Protein AF-A0A964J7B5-F1 (afdb_monomer)

Secondary structure (DSSP, 8-state):
--SPPPHHHHHHHHHHHTSGGGTT--S-----SSSS--

Sequence (38 aa):
MGRIVQPDEIANAALFQLSDEAYFVTGSVLTVDG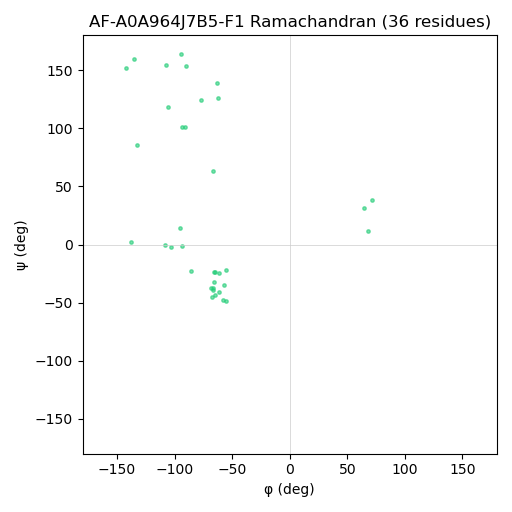ERTA

Solvent-accessible surface area (backbone atoms only — not compar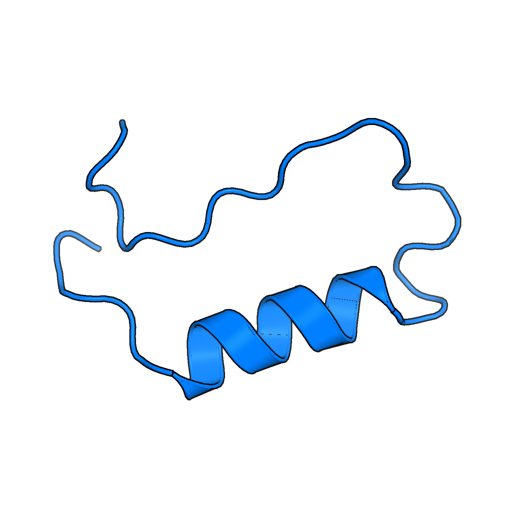able to full-atom values): 2588 Å² total; per-residue (Å²): 104,91,45,84,61,52,73,66,61,50,48,50,54,51,48,44,67,73,34,79,90,27,76,84,71,70,100,73,84,86,87,81,55,28,69,72,86,114

Radius of gyration: 11.11 Å; Cα contacts (8 Å, |Δi|>4): 21; chains: 1; bounding box: 27×12×26 Å

Mean predicted aligned error: 3.34 Å

pLDDT: mean 93.18, std 7.65, range [65.06, 98.5]

Structure (mmCIF, N/CA/C/O backbone):
data_AF-A0A964J7B5-F1
#
_entry.id   AF-A0A964J7B5-F1
#
loop_
_atom_site.group_PDB
_atom_site.id
_atom_site.type_symbol
_atom_site.label_atom_id
_atom_site.label_alt_id
_atom_site.label_comp_id
_atom_site.label_asym_id
_atom_site.label_entity_id
_atom_site.label_seq_id
_atom_site.pdbx_PDB_ins_code
_atom_site.Cartn_x
_atom_site.Cartn_y
_atom_site.Cartn_z
_atom_site.occupancy
_atom_site.B_iso_or_equiv
_atom_site.auth_seq_id
_atom_site.auth_comp_id
_atom_site.auth_asym_id
_atom_site.auth_atom_id
_atom_site.pdbx_PDB_model_num
ATOM 1 N N . MET A 1 1 ? 12.287 -8.162 -7.669 1.00 65.06 1 MET A N 1
ATOM 2 C CA . MET A 1 1 ? 12.390 -8.136 -9.132 1.00 65.06 1 MET A CA 1
ATOM 3 C C . MET A 1 1 ? 12.850 -6.759 -9.587 1.00 65.06 1 MET A C 1
ATOM 5 O O . MET A 1 1 ? 12.032 -5.85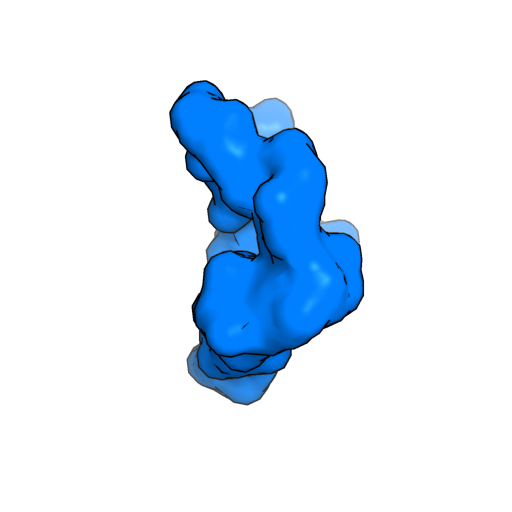2 -9.560 1.00 65.06 1 MET A O 1
ATOM 9 N N . GLY A 1 2 ? 14.094 -6.613 -10.056 1.00 82.81 2 GLY A N 1
ATOM 10 C CA . GLY A 1 2 ? 14.631 -5.373 -10.641 1.00 82.81 2 GLY A CA 1
ATOM 11 C C . GLY A 1 2 ? 13.974 -4.962 -11.968 1.00 82.81 2 GLY A C 1
ATOM 12 O O . GLY A 1 2 ? 14.621 -4.940 -13.014 1.00 82.81 2 GLY A O 1
ATOM 13 N N . ARG A 1 3 ? 12.675 -4.657 -11.938 1.00 90.62 3 ARG A N 1
ATOM 14 C CA . ARG A 1 3 ? 11.890 -4.148 -13.067 1.00 90.62 3 ARG A CA 1
ATOM 15 C C . ARG A 1 3 ? 11.004 -2.998 -12.617 1.00 90.62 3 ARG A C 1
ATOM 17 O O . ARG A 1 3 ? 10.676 -2.878 -11.444 1.00 90.62 3 ARG A O 1
ATOM 24 N N . ILE A 1 4 ? 10.563 -2.189 -13.577 1.00 90.69 4 ILE A N 1
ATOM 25 C CA . ILE A 1 4 ? 9.576 -1.142 -13.313 1.00 90.69 4 ILE A CA 1
ATOM 26 C C . ILE A 1 4 ? 8.274 -1.794 -12.832 1.00 90.69 4 ILE A C 1
ATOM 28 O O . ILE A 1 4 ? 7.732 -2.699 -13.483 1.00 90.69 4 ILE A O 1
ATOM 32 N N . VAL A 1 5 ? 7.805 -1.324 -11.679 1.00 94.19 5 VAL A N 1
ATOM 33 C CA . VAL A 1 5 ? 6.513 -1.697 -11.112 1.00 94.19 5 VAL A CA 1
ATOM 34 C C . VAL A 1 5 ? 5.381 -1.241 -12.029 1.00 94.19 5 VAL A C 1
ATOM 36 O O . VAL A 1 5 ? 5.441 -0.163 -12.624 1.00 94.19 5 VAL A O 1
ATOM 39 N N . GLN A 1 6 ? 4.372 -2.083 -12.187 1.00 95.69 6 GLN A N 1
ATOM 40 C CA . GLN A 1 6 ? 3.202 -1.799 -13.001 1.00 95.69 6 GLN A CA 1
ATOM 41 C C . GLN A 1 6 ? 2.106 -1.120 -12.161 1.00 95.69 6 GLN A C 1
ATOM 43 O O . GLN A 1 6 ? 2.061 -1.296 -10.939 1.00 95.69 6 GLN A O 1
ATOM 48 N N . PRO A 1 7 ? 1.219 -0.316 -12.777 1.00 96.44 7 PRO A N 1
ATOM 49 C CA . PRO A 1 7 ? 0.190 0.423 -12.042 1.00 96.44 7 PRO A CA 1
ATOM 50 C C . PRO A 1 7 ? -0.747 -0.451 -11.195 1.00 96.44 7 PRO A C 1
ATOM 52 O O . PRO A 1 7 ? -1.160 -0.041 -10.112 1.00 96.44 7 PRO A O 1
ATOM 55 N N . ASP A 1 8 ? -1.069 -1.655 -11.661 1.00 97.75 8 ASP A N 1
ATOM 56 C CA . ASP A 1 8 ? -1.898 -2.632 -10.952 1.00 97.75 8 ASP A CA 1
ATOM 57 C C . ASP A 1 8 ? -1.228 -3.153 -9.673 1.00 97.75 8 ASP A C 1
ATOM 59 O O . ASP A 1 8 ? -1.901 -3.382 -8.671 1.00 97.75 8 ASP A O 1
ATOM 63 N N . GLU A 1 9 ? 0.098 -3.261 -9.653 1.00 96.00 9 GLU A N 1
ATOM 64 C CA . GLU A 1 9 ? 0.852 -3.664 -8.461 1.00 96.00 9 GLU A CA 1
ATOM 65 C C . GLU A 1 9 ? 0.781 -2.587 -7.365 1.00 96.00 9 GLU A C 1
ATOM 67 O O . GLU A 1 9 ? 0.619 -2.907 -6.186 1.00 96.00 9 GLU A O 1
ATOM 72 N N . ILE A 1 10 ? 0.812 -1.306 -7.753 1.00 96.12 10 ILE A N 1
ATOM 73 C CA . ILE A 1 10 ? 0.590 -0.179 -6.833 1.00 96.12 10 ILE A CA 1
ATOM 74 C C . ILE A 1 10 ? -0.864 -0.176 -6.343 1.00 96.12 10 ILE A C 1
ATOM 76 O O . ILE A 1 10 ? -1.114 -0.016 -5.147 1.00 96.12 10 ILE A O 1
ATOM 80 N N . ALA A 1 11 ? -1.826 -0.374 -7.248 1.00 98.12 11 ALA A N 1
ATOM 81 C CA . ALA A 1 11 ? -3.246 -0.397 -6.908 1.00 98.12 11 ALA A CA 1
ATOM 82 C C . ALA A 1 11 ? -3.585 -1.524 -5.922 1.00 98.12 11 ALA A C 1
ATOM 84 O O . ALA A 1 11 ? -4.320 -1.291 -4.968 1.00 98.12 11 ALA A O 1
ATOM 85 N N . ASN A 1 12 ? -3.006 -2.714 -6.094 1.00 98.19 12 ASN A N 1
ATOM 86 C CA . ASN A 1 12 ? -3.197 -3.836 -5.176 1.00 98.19 12 ASN A CA 1
ATOM 87 C C . ASN A 1 12 ? -2.593 -3.567 -3.791 1.00 98.19 12 ASN A C 1
ATOM 89 O O . ASN A 1 12 ? -3.197 -3.920 -2.780 1.00 98.19 12 ASN A O 1
ATOM 93 N N . ALA A 1 13 ? -1.438 -2.902 -3.718 1.00 97.44 13 ALA A N 1
ATOM 94 C CA . ALA A 1 13 ? -0.855 -2.501 -2.440 1.00 97.44 13 ALA A CA 1
ATOM 95 C C . ALA A 1 13 ? -1.697 -1.436 -1.719 1.00 97.44 13 ALA A C 1
ATOM 97 O O . ALA A 1 13 ? -1.867 -1.498 -0.501 1.00 97.44 13 ALA A O 1
ATOM 98 N N . ALA A 1 14 ? -2.260 -0.483 -2.467 1.00 97.94 14 ALA A N 1
ATOM 99 C CA . ALA A 1 14 ? -3.215 0.481 -1.928 1.00 97.94 14 ALA A CA 1
ATOM 100 C C . ALA A 1 14 ? -4.507 -0.209 -1.464 1.00 97.94 14 ALA A C 1
ATOM 102 O O . ALA A 1 14 ? -4.988 0.079 -0.373 1.00 97.94 14 ALA A O 1
ATOM 103 N N . LEU A 1 15 ? -5.031 -1.152 -2.253 1.00 98.25 15 LEU A N 1
ATOM 104 C CA . LEU A 1 15 ? -6.206 -1.947 -1.903 1.00 98.25 15 LEU A CA 1
ATOM 105 C C . LEU A 1 15 ? -5.984 -2.712 -0.597 1.00 98.25 15 LEU A C 1
ATOM 107 O O . LEU A 1 15 ? -6.824 -2.622 0.289 1.00 98.25 15 LEU A O 1
ATOM 111 N N . PHE A 1 16 ? -4.842 -3.389 -0.447 1.00 98.06 16 PHE A N 1
ATOM 112 C CA . PHE A 1 16 ? -4.471 -4.047 0.805 1.00 98.06 16 PHE A CA 1
ATOM 113 C C . PHE A 1 16 ? -4.481 -3.065 1.984 1.00 98.06 16 PHE A C 1
ATOM 115 O O . PHE A 1 16 ? -5.116 -3.339 2.995 1.00 98.06 16 PHE A O 1
ATOM 122 N N . GLN A 1 17 ? -3.850 -1.894 1.862 1.00 97.75 17 GLN A N 1
ATOM 123 C CA . GLN A 1 17 ? -3.823 -0.927 2.969 1.00 97.75 17 GLN A CA 1
ATOM 124 C C . GLN A 1 17 ? -5.199 -0.359 3.343 1.00 97.75 17 GLN A C 1
ATOM 126 O O . GLN A 1 17 ? -5.382 0.100 4.466 1.00 97.75 17 GLN A O 1
ATOM 131 N N . LEU A 1 18 ? -6.156 -0.376 2.416 1.00 97.75 18 LEU A N 1
ATOM 132 C CA . LEU A 1 18 ? -7.531 0.071 2.647 1.00 97.75 18 LEU A CA 1
ATOM 133 C C . LEU A 1 18 ? -8.475 -1.066 3.061 1.00 97.75 18 LEU A C 1
ATOM 135 O O . LEU A 1 18 ? -9.661 -0.82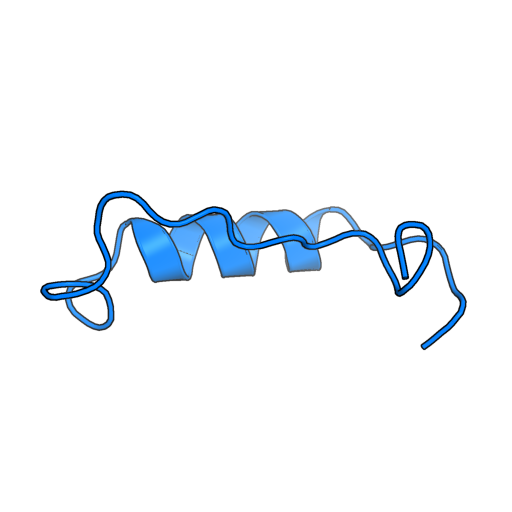2 3.270 1.00 97.75 18 LEU A O 1
ATOM 139 N N . SER A 1 19 ? -7.967 -2.293 3.137 1.00 98.50 19 SER A N 1
ATOM 140 C CA . SER A 1 19 ? -8.746 -3.492 3.433 1.00 98.50 19 SER A CA 1
ATOM 141 C C . SER A 1 19 ? -8.732 -3.847 4.921 1.00 98.50 19 SER A C 1
ATOM 143 O O . SER A 1 19 ? -7.871 -3.388 5.679 1.00 98.50 19 SER A O 1
ATOM 145 N N . ASP A 1 20 ? -9.664 -4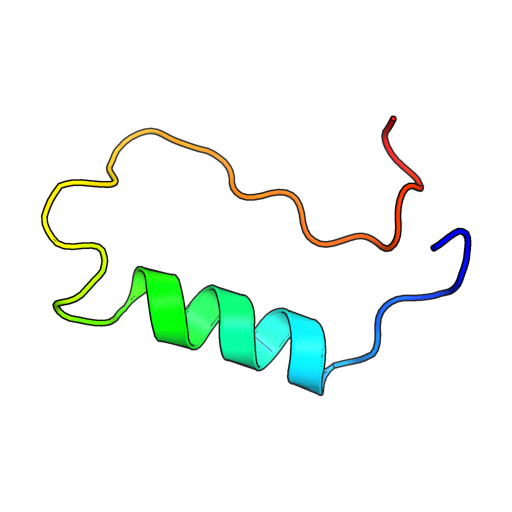.705 5.339 1.00 98.38 20 ASP A N 1
ATOM 146 C CA . ASP A 1 20 ? -9.734 -5.205 6.717 1.00 98.38 20 ASP A CA 1
ATOM 147 C C . ASP A 1 20 ? -8.509 -6.070 7.069 1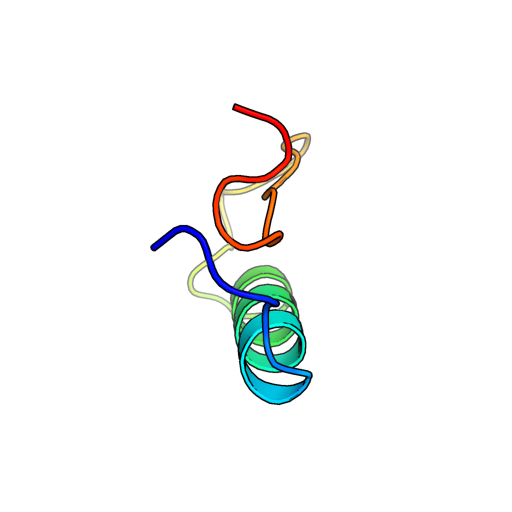.00 98.38 20 ASP A C 1
ATOM 149 O O . ASP A 1 20 ? -8.113 -6.170 8.231 1.00 98.38 20 ASP A O 1
ATOM 153 N N . GLU A 1 21 ? -7.837 -6.649 6.073 1.00 98.19 21 GLU A N 1
ATOM 154 C CA . GLU A 1 21 ? -6.595 -7.401 6.240 1.00 98.19 21 GLU A CA 1
ATOM 155 C C . GLU A 1 21 ? -5.454 -6.534 6.800 1.00 98.19 21 GLU A C 1
ATOM 157 O O . GLU A 1 21 ? -4.540 -7.055 7.443 1.00 98.19 21 GLU A O 1
ATOM 162 N N . ALA A 1 22 ? -5.518 -5.213 6.609 1.00 98.12 22 ALA A N 1
ATOM 163 C CA . ALA A 1 22 ? -4.552 -4.256 7.136 1.00 98.12 22 ALA A CA 1
ATOM 164 C C . ALA A 1 22 ? -4.975 -3.624 8.477 1.00 98.12 22 ALA A C 1
ATOM 166 O O . ALA A 1 22 ? -4.347 -2.655 8.899 1.00 98.12 22 ALA A O 1
ATOM 167 N N . TYR A 1 23 ? -5.976 -4.160 9.199 1.00 97.62 23 TYR A N 1
ATOM 168 C CA . TYR A 1 23 ? -6.557 -3.502 10.391 1.00 97.62 23 TYR A CA 1
ATOM 169 C C . TYR A 1 23 ? -5.557 -3.137 11.507 1.00 97.62 23 TYR A C 1
ATOM 171 O O . TYR A 1 23 ? -5.843 -2.277 12.340 1.00 97.62 23 TYR A O 1
ATOM 179 N N . PHE A 1 24 ? -4.397 -3.797 11.555 1.00 97.38 24 PHE A N 1
ATOM 180 C CA . PHE A 1 24 ? -3.341 -3.541 12.539 1.00 97.38 24 PHE A CA 1
ATOM 181 C C . PHE A 1 24 ? -2.097 -2.852 11.948 1.00 97.38 24 PHE A C 1
ATOM 183 O O . PHE A 1 24 ? -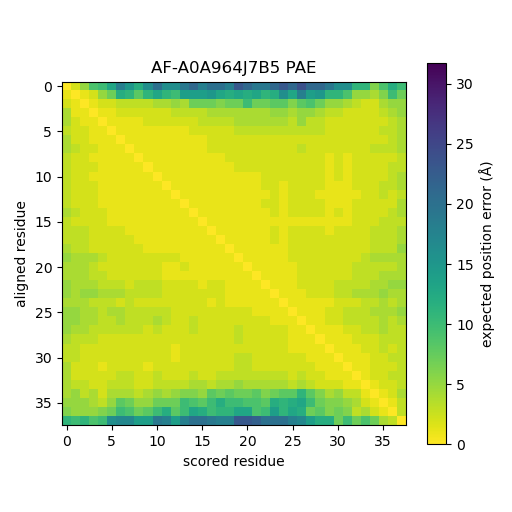1.130 -2.587 12.660 1.00 97.38 24 PHE A O 1
ATOM 190 N N . VAL A 1 25 ? -2.099 -2.566 10.645 1.00 97.12 25 VAL A N 1
ATOM 191 C CA . VAL A 1 25 ? -0.989 -1.939 9.924 1.00 97.12 25 VAL A CA 1
ATOM 192 C C . VAL A 1 25 ? -1.219 -0.431 9.901 1.00 97.12 25 VAL A C 1
ATOM 194 O O . VAL A 1 25 ? -2.023 0.089 9.137 1.00 97.12 25 VAL A O 1
ATOM 197 N N . THR A 1 26 ? -0.515 0.290 10.772 1.00 96.44 26 THR A N 1
ATOM 198 C CA . THR A 1 26 ? -0.584 1.753 10.865 1.00 96.44 26 THR A CA 1
ATOM 199 C C . THR A 1 26 ? 0.791 2.345 11.157 1.00 96.44 26 THR A C 1
ATOM 201 O O . THR A 1 26 ? 1.651 1.686 11.740 1.00 96.44 26 THR A O 1
ATOM 204 N N . GLY A 1 27 ? 1.023 3.587 10.724 1.00 96.75 27 GLY A N 1
ATOM 205 C CA . GLY A 1 27 ? 2.299 4.288 10.914 1.00 96.75 27 GLY A CA 1
ATOM 206 C C . GLY A 1 27 ? 3.480 3.711 10.120 1.00 96.75 27 GLY A C 1
ATOM 207 O O . GLY A 1 27 ? 4.622 4.084 10.376 1.00 96.75 27 GLY A O 1
ATOM 208 N N . SER A 1 28 ? 3.225 2.812 9.168 1.00 95.12 28 SER A N 1
ATOM 209 C CA . SER A 1 28 ? 4.238 2.162 8.332 1.00 95.12 28 SER A CA 1
ATOM 210 C C . SER A 1 28 ? 4.227 2.680 6.895 1.00 95.12 28 SER A C 1
ATOM 212 O O . SER A 1 28 ? 3.186 3.085 6.382 1.00 95.12 28 SER A O 1
ATOM 214 N N . VAL A 1 29 ? 5.370 2.583 6.213 1.00 94.38 29 VAL A N 1
ATOM 215 C CA . VAL A 1 29 ? 5.483 2.821 4.767 1.00 94.38 29 VAL A CA 1
ATOM 216 C C . VAL A 1 29 ? 5.654 1.481 4.058 1.00 94.38 29 VAL A C 1
ATOM 218 O O . VAL A 1 29 ? 6.640 0.782 4.284 1.00 94.38 29 VAL A O 1
ATOM 221 N N . LEU A 1 30 ? 4.702 1.131 3.191 1.00 94.31 30 LEU A N 1
ATOM 222 C CA . LEU A 1 30 ? 4.810 -0.013 2.287 1.00 94.31 30 LEU A CA 1
ATOM 223 C C . LEU A 1 30 ? 5.426 0.450 0.960 1.00 94.31 30 LEU A C 1
ATOM 225 O O . LEU A 1 30 ? 4.745 1.050 0.129 1.00 94.31 30 LEU A O 1
ATOM 229 N N . THR A 1 31 ? 6.718 0.191 0.767 1.00 93.88 31 THR A N 1
ATOM 230 C CA . THR A 1 31 ? 7.425 0.539 -0.474 1.00 93.88 31 THR A CA 1
ATOM 231 C C . THR A 1 31 ? 7.094 -0.456 -1.583 1.00 93.88 31 THR A C 1
ATOM 233 O O . THR A 1 31 ? 7.300 -1.658 -1.428 1.00 93.88 31 THR A O 1
ATOM 236 N N . VAL A 1 32 ? 6.609 0.053 -2.718 1.00 94.06 32 VAL A N 1
ATOM 237 C CA . VAL A 1 32 ? 6.218 -0.741 -3.893 1.00 94.06 32 VAL A CA 1
ATOM 238 C C . VAL A 1 32 ? 6.823 -0.104 -5.136 1.00 94.06 32 VAL A C 1
ATOM 240 O O . VAL A 1 32 ? 6.221 0.750 -5.779 1.00 94.06 32 VAL A O 1
ATOM 243 N N . ASP A 1 33 ? 8.067 -0.468 -5.430 1.00 92.00 33 ASP A N 1
ATOM 244 C CA . ASP A 1 33 ? 8.896 0.248 -6.406 1.00 92.00 33 ASP A CA 1
ATOM 245 C C . ASP A 1 33 ? 9.709 -0.665 -7.340 1.00 92.00 33 ASP A C 1
ATOM 247 O O . ASP A 1 33 ? 10.466 -0.173 -8.178 1.00 92.00 33 ASP A O 1
ATOM 251 N N . GLY A 1 34 ? 9.560 -1.985 -7.205 1.00 90.62 34 GLY A N 1
ATOM 252 C CA . GLY A 1 34 ? 10.330 -2.955 -7.982 1.00 90.62 34 GLY A CA 1
ATOM 253 C C . GLY A 1 34 ? 11.807 -3.041 -7.582 1.00 90.62 34 GLY A C 1
ATOM 254 O O . GLY A 1 34 ? 12.656 -3.186 -8.458 1.00 90.62 34 GLY A O 1
ATOM 255 N N . GLU A 1 35 ? 12.115 -2.949 -6.280 1.00 85.12 35 GLU A N 1
ATOM 256 C CA . GLU A 1 35 ? 13.479 -3.044 -5.716 1.00 85.12 35 GLU A CA 1
ATOM 257 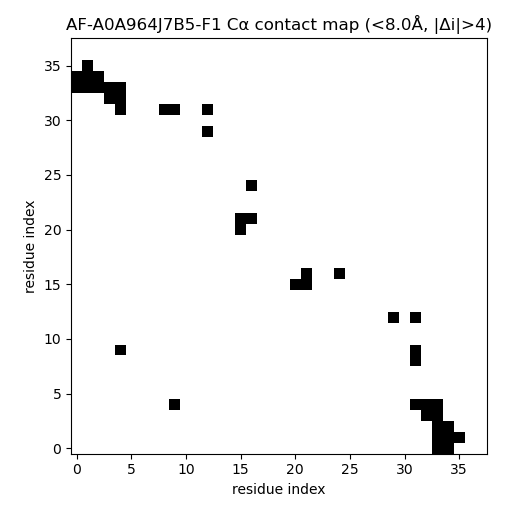C C . GLU A 1 35 ? 14.416 -1.908 -6.154 1.00 85.12 35 GLU A C 1
ATOM 259 O O . GLU A 1 35 ? 15.623 -2.095 -6.285 1.00 85.12 35 GLU A O 1
ATOM 264 N N . ARG A 1 36 ? 13.877 -0.711 -6.403 1.00 83.50 36 ARG A N 1
ATOM 265 C CA . ARG A 1 36 ? 14.679 0.452 -6.823 1.00 83.50 36 ARG A CA 1
ATOM 266 C C . ARG A 1 36 ? 15.266 1.238 -5.649 1.00 83.50 36 ARG A C 1
ATOM 268 O O . ARG A 1 36 ? 16.236 1.961 -5.846 1.00 83.50 36 ARG A O 1
ATOM 275 N N . THR A 1 37 ? 14.665 1.119 -4.470 1.00 81.44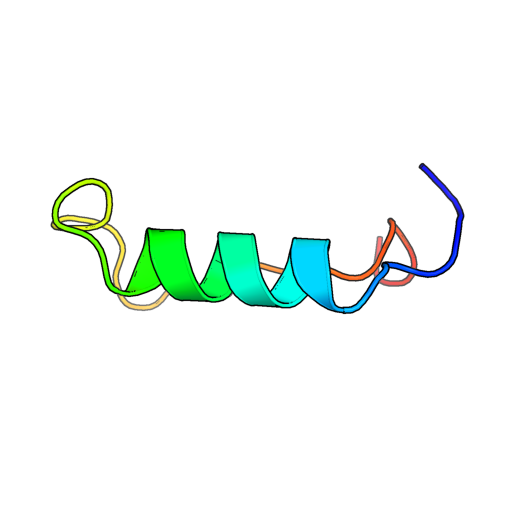 37 THR A N 1
ATOM 276 C CA . THR A 1 37 ? 14.996 1.867 -3.246 1.00 81.44 37 THR A CA 1
ATOM 277 C C . THR A 1 37 ? 15.788 1.021 -2.240 1.00 81.44 37 THR A C 1
ATOM 279 O O . THR A 1 37 ? 16.160 1.538 -1.191 1.00 81.44 37 THR A O 1
ATOM 282 N N . ALA A 1 38 ? 16.038 -0.261 -2.540 1.00 69.06 38 ALA A N 1
ATOM 283 C CA . ALA A 1 38 ? 16.822 -1.161 -1.687 1.00 69.06 38 ALA A CA 1
ATOM 284 C C . ALA A 1 38 ? 18.303 -0.758 -1.592 1.00 69.06 38 ALA A C 1
ATOM 286 O O . ALA A 1 38 ? 18.868 -0.315 -2.619 1.00 69.06 38 ALA A O 1
#

Foldseek 3Di:
DQDAFDPVQVVVVVVCCVDPVCVPPPPDDDDDGNPPVD

Nearest PDB structures (foldseek):
  2foi-assembly1_C  TM=9.338E-01  e=1.193E+00  Plasmodium falciparum 3D7